Protein AF-A0A2D8U190-F1 (afdb_monomer_lite)

Sequence (156 aa):
MRSGMAQFIMVTLRKVSLTLADHHIGITHAGNGCSQRITDFDRAAALDLSEEIEAEEMARAASEAEKNSMPELPSPEEMPRAPEPLPTPSSLGGLADRAGVEVSNEGETSETGEELKRLRERTEEVSETIGEHSDGQMDEEEPPIQTEIKTKERAS

Radius of gyration: 34.77 Å; chains: 1; bounding box: 58×59×98 Å

Foldseek 3Di:
DPPPPDDDDDDDLALVVLVPDPFDWDWDDPVPPDIDIDPPCGSVNSNVSSVVVVVVVVVVVVVVVVVVVDDDDDDPVPDDDDDDDDPDPVVVVCVCVVVVHDDDPPDPPDPVVVVVVVVVVVVVVVVVVVVVVVVPDDPDDDDDDDPPPDDDDDDD

Structure (mmCIF, N/CA/C/O backbone):
data_AF-A0A2D8U190-F1
#
_entry.id   AF-A0A2D8U190-F1
#
loop_
_atom_site.group_PDB
_atom_site.id
_atom_site.type_symbol
_atom_site.label_atom_id
_atom_site.label_alt_id
_atom_site.label_comp_id
_atom_site.label_asym_id
_atom_site.label_entity_id
_atom_site.label_seq_id
_atom_site.pdbx_PDB_ins_code
_atom_site.Cartn_x
_atom_site.Cartn_y
_atom_site.Cartn_z
_atom_site.occupancy
_atom_site.B_iso_or_equiv
_atom_site.auth_seq_id
_atom_site.auth_comp_id
_atom_site.auth_asym_id
_atom_site.auth_atom_id
_atom_site.pdbx_PDB_model_num
ATOM 1 N N . MET A 1 1 ? 7.820 6.038 -29.462 1.00 53.69 1 MET A N 1
ATOM 2 C CA . MET A 1 1 ? 9.241 5.646 -29.322 1.00 53.69 1 MET A CA 1
ATOM 3 C C . MET A 1 1 ? 9.774 6.280 -28.049 1.00 53.69 1 MET A C 1
ATOM 5 O O . MET A 1 1 ? 9.631 7.487 -27.902 1.00 53.69 1 MET A O 1
ATOM 9 N N . ARG A 1 2 ? 10.303 5.485 -27.112 1.00 62.06 2 ARG A N 1
ATOM 10 C CA . ARG A 1 2 ? 10.970 6.003 -25.906 1.00 62.06 2 ARG A CA 1
ATOM 11 C C . ARG A 1 2 ? 12.352 6.501 -26.337 1.00 62.06 2 ARG A C 1
ATOM 13 O O . ARG A 1 2 ? 13.049 5.783 -27.049 1.00 62.06 2 ARG A O 1
ATOM 20 N N . SER A 1 3 ? 12.707 7.741 -26.006 1.00 61.53 3 SER A N 1
ATOM 21 C CA . SER A 1 3 ? 14.016 8.302 -26.366 1.00 61.53 3 SER A CA 1
ATOM 22 C C . SER A 1 3 ? 15.107 7.543 -25.612 1.00 61.53 3 SER A C 1
ATOM 24 O O . SER A 1 3 ? 15.150 7.600 -24.388 1.00 61.53 3 SER A O 1
ATOM 26 N N . GLY A 1 4 ? 15.988 6.835 -26.322 1.00 75.06 4 GLY A N 1
ATOM 27 C CA . GLY A 1 4 ? 17.111 6.102 -25.718 1.00 75.06 4 GLY A CA 1
ATOM 28 C C . GLY A 1 4 ? 18.254 6.994 -25.213 1.00 75.06 4 GLY A C 1
ATOM 29 O O . GLY A 1 4 ? 19.314 6.483 -24.878 1.00 75.06 4 GLY A O 1
ATOM 30 N N . MET A 1 5 ? 18.079 8.320 -25.206 1.00 84.38 5 MET A N 1
ATOM 31 C CA . MET A 1 5 ? 19.147 9.284 -24.911 1.00 84.38 5 MET A CA 1
ATOM 32 C C . MET A 1 5 ? 19.266 9.653 -23.426 1.00 84.38 5 MET A C 1
ATOM 34 O O . MET A 1 5 ? 20.218 10.335 -23.055 1.00 84.38 5 MET A O 1
ATOM 38 N N . ALA A 1 6 ? 18.312 9.250 -22.582 1.00 88.75 6 ALA A N 1
ATOM 39 C CA . ALA A 1 6 ? 18.302 9.597 -21.163 1.00 88.75 6 ALA A CA 1
ATOM 40 C C . ALA A 1 6 ? 17.650 8.503 -20.308 1.00 88.75 6 ALA A C 1
ATOM 42 O O . ALA A 1 6 ? 16.750 7.796 -20.762 1.00 88.75 6 ALA A O 1
ATOM 43 N N . GLN A 1 7 ? 18.091 8.404 -19.052 1.00 90.00 7 GLN A N 1
ATOM 44 C CA . GLN A 1 7 ? 17.506 7.536 -18.034 1.00 90.00 7 GLN A CA 1
ATOM 45 C C . GLN A 1 7 ? 16.667 8.373 -17.067 1.00 90.00 7 GLN A C 1
ATOM 47 O O . GLN A 1 7 ? 17.107 9.426 -16.610 1.00 90.00 7 GLN A O 1
ATOM 52 N N . PHE A 1 8 ? 15.468 7.889 -16.743 1.00 91.50 8 PHE A N 1
ATOM 53 C CA . PHE A 1 8 ? 14.540 8.562 -15.838 1.00 91.50 8 PHE A CA 1
ATOM 54 C C . PHE A 1 8 ? 14.242 7.684 -14.625 1.00 91.50 8 PHE A C 1
ATOM 56 O O . PHE A 1 8 ? 14.024 6.482 -14.763 1.00 91.50 8 PHE A O 1
ATOM 63 N N . ILE A 1 9 ? 14.203 8.309 -13.448 1.00 93.19 9 ILE A N 1
ATOM 64 C CA . ILE A 1 9 ? 13.745 7.706 -12.195 1.00 93.19 9 ILE A CA 1
ATOM 65 C C . ILE A 1 9 ? 12.564 8.544 -11.706 1.00 93.19 9 ILE A C 1
ATOM 67 O O . ILE A 1 9 ? 12.650 9.770 -11.656 1.00 93.19 9 ILE A O 1
ATOM 71 N N . MET A 1 10 ? 11.460 7.883 -11.369 1.00 94.00 10 MET A N 1
ATOM 72 C CA . MET A 1 10 ? 10.241 8.509 -10.864 1.00 94.00 10 MET A CA 1
ATOM 73 C C . MET A 1 10 ? 9.780 7.770 -9.610 1.00 94.00 10 MET A C 1
ATOM 75 O O . MET A 1 10 ? 9.870 6.547 -9.551 1.00 94.00 10 MET A O 1
ATOM 79 N N . VAL A 1 11 ? 9.255 8.515 -8.636 1.00 95.50 11 VAL A N 1
ATOM 80 C CA . VAL A 1 11 ? 8.610 7.967 -7.437 1.00 95.50 11 VAL A CA 1
ATOM 81 C C . VAL A 1 11 ? 7.129 8.309 -7.508 1.00 95.50 11 VAL A C 1
ATOM 83 O O . VAL A 1 11 ? 6.763 9.479 -7.626 1.00 95.50 11 VAL A O 1
ATOM 86 N N . THR A 1 12 ? 6.266 7.298 -7.508 1.00 93.69 12 THR A N 1
ATOM 87 C CA . THR A 1 12 ? 4.823 7.483 -7.658 1.00 93.69 12 THR A CA 1
ATOM 88 C C . THR A 1 12 ? 4.064 6.275 -7.133 1.00 93.69 12 THR A C 1
ATOM 90 O O . THR A 1 12 ? 4.547 5.152 -7.235 1.00 93.69 12 THR A O 1
ATOM 93 N N . LEU A 1 13 ? 2.865 6.527 -6.615 1.00 92.25 13 LEU A N 1
ATOM 94 C CA . LEU A 1 13 ? 1.885 5.496 -6.273 1.00 92.25 13 LEU A CA 1
ATOM 95 C C . LEU A 1 13 ? 0.779 5.384 -7.334 1.00 92.25 13 LEU A C 1
ATOM 97 O O . LEU A 1 13 ? -0.117 4.563 -7.201 1.00 92.25 13 LEU A O 1
ATOM 101 N N . ARG A 1 14 ? 0.803 6.219 -8.386 1.00 92.44 14 ARG A N 1
ATOM 102 C CA . ARG A 1 14 ? -0.274 6.267 -9.384 1.00 92.44 14 ARG A CA 1
ATOM 103 C C . ARG A 1 14 ? -0.119 5.163 -10.421 1.00 92.44 14 ARG A C 1
ATOM 105 O O . ARG A 1 14 ? 0.900 5.112 -11.121 1.00 92.44 14 ARG A O 1
ATOM 112 N N . LYS A 1 15 ? -1.192 4.398 -10.638 1.00 94.19 15 LYS A N 1
ATOM 113 C CA . LYS A 1 15 ? -1.248 3.290 -11.601 1.00 94.19 15 LYS A CA 1
ATOM 114 C C . LYS A 1 15 ? -0.804 3.685 -13.012 1.00 94.19 15 LYS A C 1
ATOM 116 O O . LYS A 1 15 ? 0.050 3.028 -13.604 1.00 94.19 15 LYS A O 1
ATOM 121 N N . VAL A 1 16 ? -1.308 4.801 -13.548 1.00 93.31 16 VAL A N 1
ATOM 122 C CA . VAL A 1 16 ? -0.948 5.271 -14.905 1.00 93.31 16 VAL A CA 1
ATOM 123 C C . VAL A 1 16 ? 0.553 5.513 -15.075 1.00 93.31 16 VAL A C 1
ATOM 125 O O . VAL A 1 16 ? 1.113 5.199 -16.120 1.00 93.31 16 VAL A O 1
ATOM 128 N N . SER A 1 17 ? 1.228 6.012 -14.041 1.00 92.44 17 SER A N 1
ATOM 129 C CA . SER A 1 17 ? 2.665 6.277 -14.093 1.00 92.44 17 SER A CA 1
ATOM 130 C C . SER A 1 17 ? 3.477 4.988 -13.954 1.00 92.44 17 SER A C 1
ATOM 132 O O . SER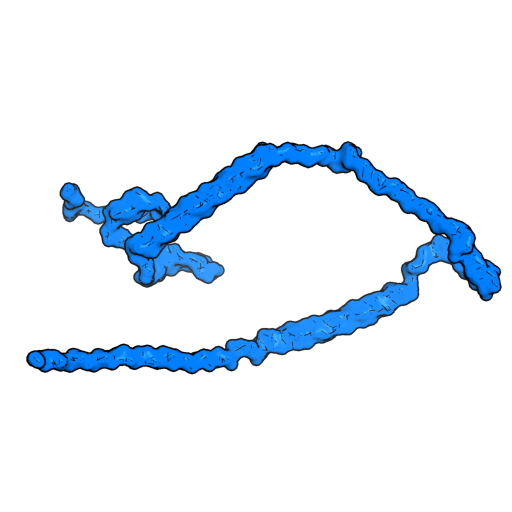 A 1 17 ? 4.463 4.809 -14.665 1.00 92.44 17 SER A O 1
ATOM 134 N N . LEU A 1 18 ? 3.038 4.061 -13.097 1.00 92.81 18 LEU A N 1
ATOM 135 C CA . LEU A 1 18 ? 3.679 2.755 -12.929 1.00 92.81 18 LEU A CA 1
ATOM 136 C C . LEU A 1 18 ? 3.572 1.898 -14.191 1.00 92.81 18 LEU A C 1
ATOM 138 O O . LEU A 1 18 ? 4.561 1.308 -14.609 1.00 92.81 18 LEU A O 1
ATOM 142 N N . THR A 1 19 ? 2.413 1.877 -14.854 1.00 92.38 19 THR A N 1
ATOM 143 C CA . THR A 1 19 ? 2.235 1.102 -16.098 1.00 92.38 19 THR A CA 1
ATOM 144 C C . THR A 1 19 ? 3.174 1.520 -17.227 1.00 92.38 19 THR A C 1
ATOM 146 O O . THR A 1 19 ? 3.458 0.691 -18.095 1.00 92.38 19 THR A O 1
ATOM 149 N N . LEU A 1 20 ? 3.638 2.775 -17.218 1.00 92.06 20 LEU A N 1
ATOM 150 C CA . LEU A 1 20 ? 4.578 3.306 -18.196 1.00 92.06 20 LEU A CA 1
ATOM 151 C C . LEU A 1 20 ? 6.021 2.909 -17.887 1.00 92.06 20 LEU A C 1
ATOM 153 O O . LEU A 1 20 ? 6.820 2.879 -18.817 1.00 92.06 20 LEU A O 1
ATOM 157 N N . ALA A 1 21 ? 6.385 2.632 -16.635 1.00 92.06 21 ALA A N 1
ATOM 158 C CA . ALA A 1 21 ? 7.758 2.314 -16.253 1.00 92.06 21 ALA A CA 1
ATOM 159 C C . ALA A 1 21 ? 8.226 0.967 -16.834 1.00 92.06 21 ALA A C 1
ATOM 161 O O . ALA A 1 21 ? 7.430 0.065 -17.079 1.00 92.06 21 ALA A O 1
ATOM 162 N N . ASP A 1 22 ? 9.535 0.848 -17.075 1.00 91.12 22 ASP A N 1
ATOM 163 C CA . ASP A 1 22 ? 10.146 -0.413 -17.524 1.00 91.12 22 ASP A CA 1
ATOM 164 C C . ASP A 1 22 ? 10.661 -1.253 -16.345 1.00 91.12 22 ASP A C 1
ATOM 166 O O . ASP A 1 22 ? 10.753 -2.471 -16.450 1.00 91.12 22 ASP A O 1
ATOM 170 N N . HIS A 1 23 ? 11.015 -0.602 -15.232 1.00 91.81 23 HIS A N 1
ATOM 171 C CA . HIS A 1 23 ? 11.582 -1.238 -14.045 1.00 91.81 23 HIS A CA 1
ATOM 172 C C . HIS A 1 23 ? 10.938 -0.667 -12.788 1.00 91.81 23 HIS A C 1
ATOM 174 O O . HIS A 1 23 ? 10.749 0.548 -12.678 1.00 91.81 23 HIS A O 1
ATOM 180 N N . HIS A 1 24 ? 10.659 -1.551 -11.836 1.00 95.06 24 HIS A N 1
ATOM 181 C CA . HIS A 1 24 ? 10.076 -1.215 -10.546 1.00 95.06 24 HIS A CA 1
ATOM 182 C C . HIS A 1 24 ? 11.096 -1.472 -9.440 1.00 95.06 24 HIS A C 1
ATOM 184 O O . HIS A 1 24 ? 11.903 -2.395 -9.517 1.00 95.06 24 HIS A O 1
ATOM 190 N N . ILE A 1 25 ? 11.096 -0.598 -8.435 1.00 95.00 25 ILE A N 1
ATOM 191 C CA . ILE A 1 25 ? 11.940 -0.717 -7.249 1.00 95.00 25 ILE A CA 1
ATOM 192 C C . ILE A 1 25 ? 11.041 -0.445 -6.050 1.00 95.00 25 ILE A C 1
ATOM 194 O O . ILE A 1 25 ? 10.535 0.666 -5.902 1.00 95.00 25 ILE A O 1
ATOM 198 N N . GLY A 1 26 ? 10.855 -1.459 -5.211 1.00 94.69 26 GLY A N 1
ATOM 199 C CA . GLY A 1 26 ? 10.106 -1.346 -3.966 1.00 94.69 26 GLY A CA 1
ATOM 200 C C . GLY A 1 26 ? 11.035 -1.003 -2.811 1.00 94.69 26 GLY A C 1
ATOM 201 O O . GLY A 1 26 ? 12.136 -1.551 -2.714 1.00 94.69 26 GLY A O 1
ATOM 202 N N . ILE A 1 27 ? 10.595 -0.111 -1.928 1.00 94.19 27 ILE A N 1
ATOM 203 C CA . ILE A 1 27 ? 11.270 0.203 -0.667 1.00 94.19 27 ILE A CA 1
ATOM 204 C C . ILE A 1 27 ? 10.311 -0.112 0.477 1.00 94.19 27 ILE A C 1
ATOM 206 O O . ILE A 1 27 ? 9.143 0.260 0.418 1.00 94.19 27 ILE A O 1
ATOM 210 N N . THR A 1 28 ? 10.816 -0.762 1.522 1.00 92.50 28 THR A N 1
ATOM 211 C CA . THR A 1 28 ? 10.085 -1.015 2.765 1.00 92.50 28 THR A CA 1
ATOM 212 C C . THR A 1 28 ? 10.814 -0.416 3.964 1.00 92.50 28 THR A C 1
ATOM 214 O O . THR A 1 28 ? 12.032 -0.208 3.941 1.00 92.50 28 THR A O 1
ATOM 217 N N . HIS A 1 29 ? 10.052 -0.145 5.020 1.00 92.31 29 HIS A N 1
ATOM 218 C CA . HIS A 1 29 ? 10.547 0.247 6.329 1.00 92.31 29 HIS A CA 1
ATOM 219 C C . HIS A 1 29 ? 10.059 -0.780 7.358 1.00 92.31 29 HIS A C 1
ATOM 221 O O . HIS A 1 29 ? 8.925 -0.713 7.824 1.00 92.31 29 HIS A O 1
ATOM 227 N N . ALA A 1 30 ? 10.922 -1.733 7.720 1.00 83.94 30 ALA A N 1
ATOM 228 C CA . ALA A 1 30 ? 10.597 -2.855 8.609 1.00 83.94 30 ALA A CA 1
ATOM 229 C C . ALA A 1 30 ? 10.566 -2.469 10.107 1.00 83.94 30 ALA A C 1
ATOM 231 O O . ALA A 1 30 ? 10.956 -3.251 10.968 1.00 83.94 30 ALA A O 1
ATOM 232 N N . GLY A 1 31 ? 10.189 -1.227 10.429 1.00 86.19 31 GLY A N 1
ATOM 233 C CA . GLY A 1 31 ? 10.094 -0.728 11.809 1.00 86.19 31 GLY A CA 1
ATOM 234 C C . GLY A 1 31 ? 11.428 -0.434 12.511 1.00 86.19 31 GLY A C 1
ATOM 235 O O . GLY A 1 31 ? 11.423 0.068 13.629 1.00 86.19 31 GLY A O 1
ATOM 236 N N . ASN A 1 32 ? 12.571 -0.682 11.866 1.00 90.44 32 ASN A N 1
ATOM 237 C CA . ASN A 1 32 ? 13.917 -0.490 12.428 1.00 90.44 32 ASN A CA 1
ATOM 238 C C . ASN A 1 32 ? 14.558 0.877 12.112 1.00 90.44 32 ASN A C 1
ATOM 240 O O . ASN A 1 32 ? 15.751 1.059 12.347 1.00 90.44 32 ASN A O 1
ATOM 244 N N . GLY A 1 33 ? 13.812 1.827 11.545 1.00 90.94 33 GLY A N 1
ATOM 245 C CA . GLY A 1 33 ? 14.345 3.138 11.153 1.00 90.94 33 GLY A CA 1
ATOM 246 C C . GLY A 1 33 ? 15.081 3.145 9.809 1.00 90.94 33 GLY A C 1
ATOM 247 O O . GLY A 1 33 ? 15.491 4.210 9.348 1.00 90.94 33 GLY A O 1
ATOM 248 N N . CYS A 1 34 ? 15.264 1.988 9.164 1.00 91.19 34 CYS A N 1
ATOM 249 C CA . CYS A 1 34 ? 16.112 1.840 7.985 1.00 91.19 34 CYS A CA 1
ATOM 250 C C . CYS A 1 34 ? 15.296 1.437 6.755 1.00 91.19 34 CYS A C 1
ATOM 252 O O . CYS A 1 34 ? 14.542 0.465 6.768 1.00 91.19 34 CYS A O 1
ATOM 254 N N . SER A 1 35 ? 15.487 2.170 5.657 1.00 92.50 35 SER A N 1
ATOM 255 C CA . SER A 1 35 ? 14.910 1.808 4.362 1.00 92.50 35 SER A CA 1
ATOM 256 C C . SER A 1 35 ? 15.639 0.606 3.768 1.00 92.50 35 SER A C 1
ATOM 258 O O . SER A 1 35 ? 16.869 0.589 3.694 1.00 92.50 35 SER A O 1
ATOM 260 N N . GLN A 1 36 ? 14.881 -0.382 3.309 1.00 91.81 36 GLN A N 1
ATOM 261 C CA . GLN A 1 36 ? 15.406 -1.576 2.657 1.00 91.81 36 GLN A CA 1
ATOM 262 C C . GLN A 1 36 ? 14.754 -1.742 1.290 1.00 91.81 36 GLN A C 1
ATOM 264 O O . GLN A 1 36 ? 13.556 -1.508 1.126 1.00 91.81 36 GLN A O 1
ATOM 269 N N . ARG A 1 37 ? 15.549 -2.136 0.292 1.00 93.75 37 ARG A N 1
ATOM 270 C CA . ARG A 1 37 ? 15.021 -2.459 -1.032 1.00 93.75 37 ARG A CA 1
ATOM 271 C C . ARG A 1 37 ? 14.364 -3.834 -0.990 1.00 93.75 37 ARG A C 1
ATOM 273 O O . ARG A 1 37 ? 15.012 -4.803 -0.608 1.00 93.75 37 ARG A O 1
ATOM 280 N N . ILE A 1 38 ? 13.122 -3.905 -1.445 1.00 92.44 38 ILE A N 1
ATOM 281 C CA . ILE A 1 38 ? 12.390 -5.152 -1.650 1.00 92.44 38 ILE A CA 1
ATOM 282 C C . ILE A 1 38 ? 12.979 -5.827 -2.895 1.00 92.44 38 ILE A C 1
ATOM 284 O O . ILE A 1 38 ? 13.052 -5.202 -3.956 1.00 92.44 38 ILE A O 1
ATOM 288 N N . THR A 1 39 ? 13.460 -7.064 -2.766 1.00 89.00 39 THR A N 1
ATOM 289 C CA . THR A 1 39 ? 14.093 -7.800 -3.877 1.00 89.00 39 THR A CA 1
ATOM 290 C C . THR A 1 39 ? 13.084 -8.191 -4.945 1.00 89.00 39 THR A C 1
ATOM 292 O O . THR A 1 39 ? 13.366 -8.030 -6.130 1.00 89.00 39 THR A O 1
ATOM 295 N N . ASP A 1 40 ? 11.895 -8.606 -4.518 1.00 87.69 40 ASP A N 1
ATOM 296 C CA . ASP A 1 40 ? 10.881 -9.220 -5.378 1.00 87.69 40 ASP A CA 1
ATOM 297 C C . ASP A 1 40 ? 9.757 -8.233 -5.714 1.00 87.69 40 ASP A C 1
ATOM 299 O O . ASP A 1 40 ? 8.577 -8.569 -5.711 1.00 87.69 40 ASP A O 1
ATOM 303 N N . PHE A 1 41 ? 10.123 -6.974 -5.968 1.00 93.75 41 PHE A N 1
ATOM 304 C CA . PHE A 1 41 ? 9.165 -5.939 -6.341 1.00 93.75 41 PHE A CA 1
ATOM 305 C C . PHE A 1 41 ? 9.143 -5.744 -7.854 1.00 93.75 41 PHE A C 1
ATOM 307 O O . PHE A 1 41 ? 9.954 -5.005 -8.420 1.00 93.75 41 PHE A O 1
ATOM 314 N N . ASP A 1 42 ? 8.215 -6.430 -8.507 1.00 94.00 42 ASP A N 1
ATOM 315 C CA . ASP A 1 42 ? 8.035 -6.397 -9.949 1.00 94.00 42 ASP A CA 1
ATOM 316 C C . ASP A 1 42 ? 6.854 -5.504 -10.368 1.00 94.00 42 ASP A C 1
ATOM 318 O O . ASP A 1 42 ? 6.270 -4.757 -9.580 1.00 94.00 42 ASP A O 1
ATOM 322 N N . ARG A 1 43 ? 6.526 -5.533 -11.662 1.00 93.94 43 ARG A N 1
ATOM 323 C CA . ARG A 1 43 ? 5.415 -4.749 -12.210 1.00 93.94 43 ARG A CA 1
ATOM 324 C C . ARG A 1 43 ? 4.064 -5.182 -11.648 1.00 93.94 43 ARG A C 1
ATOM 326 O O . ARG A 1 43 ? 3.213 -4.318 -11.475 1.00 93.94 43 ARG A O 1
ATOM 333 N N . ALA A 1 44 ? 3.853 -6.479 -11.424 1.00 95.06 44 ALA A N 1
ATOM 334 C CA . ALA A 1 44 ? 2.588 -6.986 -10.902 1.00 95.06 44 ALA A CA 1
ATOM 335 C C . ALA A 1 44 ? 2.391 -6.496 -9.465 1.00 95.06 44 ALA A C 1
ATOM 337 O O . ALA A 1 44 ? 1.433 -5.775 -9.207 1.00 95.06 44 ALA A O 1
ATOM 338 N N . ALA A 1 45 ? 3.386 -6.717 -8.602 1.00 94.62 45 ALA A N 1
ATOM 339 C CA . ALA A 1 45 ? 3.379 -6.236 -7.224 1.00 94.62 45 ALA A CA 1
ATOM 340 C C . ALA A 1 45 ? 3.190 -4.711 -7.131 1.00 94.62 45 ALA A C 1
ATOM 342 O O . ALA A 1 45 ? 2.475 -4.221 -6.261 1.00 94.62 45 ALA A O 1
ATOM 343 N N . ALA A 1 46 ? 3.795 -3.943 -8.045 1.00 94.75 46 ALA A N 1
ATOM 344 C CA . ALA A 1 46 ? 3.618 -2.494 -8.085 1.00 94.75 46 ALA A CA 1
ATOM 345 C C . ALA A 1 46 ? 2.187 -2.068 -8.447 1.00 94.75 46 ALA A C 1
ATOM 347 O O . ALA A 1 46 ? 1.693 -1.080 -7.908 1.00 94.75 46 ALA A O 1
ATOM 348 N N . LEU A 1 47 ? 1.540 -2.768 -9.382 1.00 94.56 47 LEU A N 1
ATOM 349 C CA . LEU A 1 47 ? 0.173 -2.457 -9.794 1.00 94.56 47 LEU A CA 1
ATOM 350 C C . LEU A 1 47 ? -0.843 -2.888 -8.738 1.00 94.56 47 LEU A C 1
ATOM 352 O O . LEU A 1 47 ? -1.740 -2.103 -8.445 1.00 94.56 47 LEU A O 1
ATOM 356 N N . ASP A 1 48 ? -0.656 -4.061 -8.138 1.00 95.19 48 ASP A N 1
ATOM 357 C CA . ASP A 1 48 ? -1.517 -4.575 -7.071 1.00 95.19 48 ASP A CA 1
ATOM 358 C C . ASP A 1 48 ? -1.496 -3.632 -5.860 1.00 95.19 48 ASP A C 1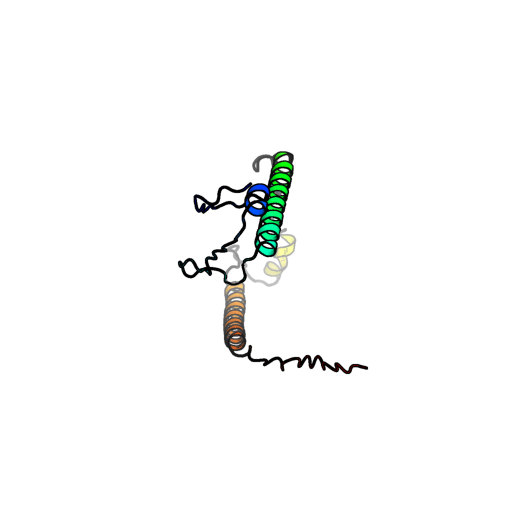
ATOM 360 O O . ASP A 1 48 ? -2.548 -3.211 -5.381 1.00 95.19 48 ASP A O 1
ATOM 364 N N . LEU A 1 49 ? -0.302 -3.190 -5.443 1.00 93.31 49 LEU A N 1
ATOM 365 C CA . LEU A 1 49 ? -0.149 -2.215 -4.360 1.00 93.31 49 LEU A CA 1
ATOM 366 C C . LEU A 1 49 ? -0.860 -0.887 -4.670 1.00 93.31 49 LEU A C 1
ATOM 368 O O . LEU A 1 49 ? -1.468 -0.281 -3.792 1.00 93.31 49 LEU A O 1
ATOM 372 N N . SER A 1 50 ? -0.792 -0.406 -5.913 1.00 93.19 50 SER A N 1
ATOM 373 C CA . SER A 1 50 ? -1.513 0.809 -6.306 1.00 93.19 50 SER A CA 1
ATOM 374 C C . SER A 1 50 ? -3.025 0.640 -6.263 1.00 93.19 50 SER A C 1
ATOM 376 O O . SER A 1 50 ? -3.719 1.572 -5.867 1.00 93.19 50 SER A O 1
ATOM 378 N N . GLU A 1 51 ? -3.537 -0.514 -6.684 1.00 94.56 51 GLU A N 1
ATOM 379 C CA . GLU A 1 51 ? -4.970 -0.811 -6.635 1.00 94.56 51 GLU A CA 1
ATOM 380 C C . GLU A 1 51 ? -5.473 -0.897 -5.192 1.00 94.56 51 GLU A C 1
ATOM 382 O O . GLU A 1 51 ? -6.532 -0.353 -4.886 1.00 94.56 51 GLU A O 1
ATOM 387 N N . GLU A 1 52 ? -4.691 -1.500 -4.296 1.00 94.31 52 GLU A N 1
ATOM 388 C CA . GLU A 1 52 ? -4.989 -1.553 -2.864 1.00 94.31 52 GLU A CA 1
ATOM 389 C C . GLU A 1 52 ? -5.056 -0.149 -2.247 1.00 94.31 52 GLU A C 1
ATOM 391 O O . GLU A 1 52 ? -6.031 0.184 -1.573 1.00 94.31 52 GLU A O 1
ATOM 396 N N . ILE A 1 53 ? -4.081 0.713 -2.551 1.00 92.56 53 ILE A N 1
ATOM 397 C CA . ILE A 1 53 ? -4.053 2.097 -2.056 1.00 92.56 53 ILE A CA 1
ATOM 398 C C . ILE A 1 53 ? -5.241 2.910 -2.595 1.00 92.56 53 ILE A C 1
ATOM 400 O O . ILE A 1 53 ? -5.870 3.654 -1.843 1.00 92.56 53 ILE A O 1
ATOM 404 N N . GLU A 1 54 ? -5.572 2.781 -3.884 1.00 91.69 54 GLU A N 1
ATOM 405 C CA . GLU A 1 54 ? -6.735 3.462 -4.476 1.00 91.69 54 GLU A CA 1
ATOM 406 C C . GLU A 1 54 ? -8.055 2.974 -3.845 1.00 91.69 54 GLU A C 1
ATOM 408 O O . GLU A 1 54 ? -8.959 3.777 -3.591 1.00 91.69 54 GLU A O 1
ATOM 413 N N . ALA A 1 55 ? -8.166 1.676 -3.547 1.00 94.50 55 ALA A N 1
ATOM 414 C CA . ALA A 1 55 ? -9.324 1.103 -2.868 1.00 94.50 55 ALA A CA 1
ATOM 415 C C . ALA A 1 55 ? -9.445 1.590 -1.414 1.00 94.50 55 ALA A C 1
ATOM 417 O O . ALA A 1 55 ? -10.544 1.947 -0.983 1.00 94.50 55 ALA A O 1
ATOM 418 N N . GLU A 1 56 ? -8.337 1.660 -0.672 1.00 92.81 56 GLU A N 1
ATOM 419 C CA . GLU A 1 56 ? -8.308 2.196 0.693 1.00 92.81 56 GLU A CA 1
ATOM 420 C C . GLU A 1 56 ? -8.705 3.678 0.717 1.00 92.81 56 GLU A C 1
ATOM 422 O O . GLU A 1 56 ? -9.531 4.091 1.535 1.00 92.81 56 GLU A O 1
ATOM 427 N N . GLU A 1 57 ? -8.185 4.484 -0.213 1.00 91.69 57 GLU A N 1
ATOM 428 C CA . GLU A 1 57 ? -8.548 5.897 -0.321 1.00 91.69 57 GLU A CA 1
ATOM 429 C C . GLU A 1 57 ? -10.046 6.069 -0.607 1.00 91.69 57 GLU A C 1
ATOM 431 O O . GLU A 1 57 ? -10.701 6.909 0.018 1.00 91.69 57 GLU A O 1
ATOM 436 N N . MET A 1 58 ? -10.613 5.241 -1.491 1.00 93.56 58 MET A N 1
ATOM 437 C CA . MET A 1 58 ? -12.045 5.245 -1.790 1.00 93.56 58 MET A CA 1
ATOM 438 C C . MET A 1 58 ? -12.890 4.815 -0.584 1.00 93.56 58 MET A C 1
ATOM 440 O O . MET A 1 58 ? -13.913 5.440 -0.302 1.00 93.56 58 MET A O 1
ATOM 444 N N . ALA A 1 59 ? -12.461 3.789 0.153 1.00 95.62 59 ALA A N 1
ATOM 445 C CA . ALA A 1 59 ? -13.137 3.334 1.365 1.00 95.62 59 ALA A CA 1
ATOM 446 C C . ALA A 1 59 ? -13.115 4.409 2.460 1.00 95.62 59 ALA A C 1
ATOM 448 O O . ALA A 1 59 ? -14.143 4.682 3.084 1.00 95.62 59 ALA A O 1
ATOM 449 N N . ARG A 1 60 ? -11.976 5.085 2.649 1.00 94.19 60 ARG A N 1
ATOM 450 C CA . ARG A 1 60 ? -11.858 6.213 3.578 1.00 94.19 60 ARG A CA 1
ATOM 451 C C . ARG A 1 60 ? -12.760 7.371 3.160 1.00 94.19 60 ARG A C 1
ATOM 453 O O . ARG A 1 60 ? -13.476 7.895 4.003 1.00 94.19 60 ARG A O 1
ATOM 460 N N . ALA A 1 61 ? -12.785 7.728 1.877 1.00 96.06 61 ALA A N 1
ATOM 461 C CA . ALA A 1 61 ? -13.662 8.781 1.371 1.00 96.06 61 ALA A CA 1
ATOM 462 C C . ALA A 1 61 ? -15.151 8.441 1.566 1.00 96.06 61 ALA A C 1
ATOM 464 O O . ALA A 1 61 ? -15.938 9.313 1.933 1.00 96.06 61 ALA A O 1
ATOM 465 N N . ALA A 1 62 ? -15.543 7.178 1.369 1.00 95.56 62 ALA A N 1
ATOM 466 C CA . ALA A 1 62 ? -16.904 6.713 1.629 1.00 95.56 62 ALA A CA 1
ATOM 467 C C . ALA A 1 62 ? -17.256 6.781 3.124 1.00 95.56 62 ALA A C 1
ATOM 469 O O . ALA A 1 62 ? -18.321 7.281 3.475 1.00 95.56 62 ALA A O 1
ATOM 470 N N . SER A 1 63 ? -16.344 6.349 3.999 1.00 92.56 63 SER A N 1
ATOM 471 C CA . SER A 1 63 ? -16.524 6.422 5.453 1.00 92.56 63 SER A CA 1
ATOM 472 C C . SER A 1 63 ? -16.598 7.868 5.952 1.00 92.56 63 SER A C 1
ATOM 474 O O . SER A 1 63 ? -17.440 8.201 6.783 1.00 92.56 63 SER A O 1
ATOM 476 N N . GLU A 1 64 ? -15.771 8.762 5.409 1.00 94.19 64 GLU A N 1
ATOM 477 C CA . GLU A 1 64 ? -15.835 10.193 5.704 1.00 94.19 64 GLU A CA 1
ATOM 478 C C . GLU A 1 64 ? -17.147 10.810 5.213 1.00 94.19 64 GLU A C 1
ATOM 480 O O . GLU A 1 64 ? -17.761 11.591 5.936 1.00 94.19 64 GLU A O 1
ATOM 485 N N . ALA A 1 65 ? -17.616 10.443 4.018 1.00 94.44 65 ALA A N 1
ATOM 486 C CA . ALA A 1 65 ? -18.901 10.898 3.499 1.00 94.44 65 ALA A CA 1
ATOM 487 C C . ALA A 1 65 ? -20.075 10.410 4.363 1.00 94.44 65 ALA A C 1
ATOM 489 O O . ALA A 1 65 ? -20.961 11.202 4.683 1.00 94.44 65 ALA A O 1
ATOM 490 N N . GLU A 1 66 ? -20.062 9.147 4.792 1.00 92.50 66 GLU A N 1
ATOM 491 C CA . GLU A 1 66 ? -21.056 8.588 5.712 1.00 92.50 66 GLU A CA 1
ATOM 492 C C . GLU A 1 66 ? -21.032 9.323 7.055 1.00 92.50 66 GLU A C 1
ATOM 494 O O . GLU A 1 66 ? -22.069 9.813 7.507 1.00 92.50 66 GLU A O 1
ATOM 499 N N . LYS A 1 67 ? -19.844 9.499 7.645 1.00 90.56 67 LYS A N 1
ATOM 500 C CA . LYS A 1 67 ? -19.653 10.242 8.895 1.00 90.56 67 LYS A CA 1
ATOM 501 C C . LYS A 1 67 ? -20.155 11.682 8.789 1.00 90.56 67 LYS A C 1
ATOM 503 O O . LYS A 1 67 ? -20.789 12.160 9.720 1.00 90.56 67 LYS A O 1
ATOM 508 N N . ASN A 1 68 ? -19.899 12.358 7.672 1.00 90.31 68 ASN A N 1
ATOM 509 C CA . ASN A 1 68 ? -20.368 13.725 7.431 1.00 90.31 68 ASN A CA 1
ATOM 510 C C . ASN A 1 68 ? -21.879 13.795 7.152 1.00 90.31 68 ASN A C 1
ATOM 512 O O . ASN A 1 68 ? -22.487 14.841 7.357 1.00 90.31 68 ASN A O 1
ATOM 516 N N . SER A 1 69 ? -22.484 12.710 6.661 1.00 92.38 69 SER A N 1
ATOM 517 C CA . SER A 1 69 ? -23.935 12.610 6.464 1.00 92.38 69 SER A CA 1
ATOM 518 C C . SER A 1 69 ? -24.69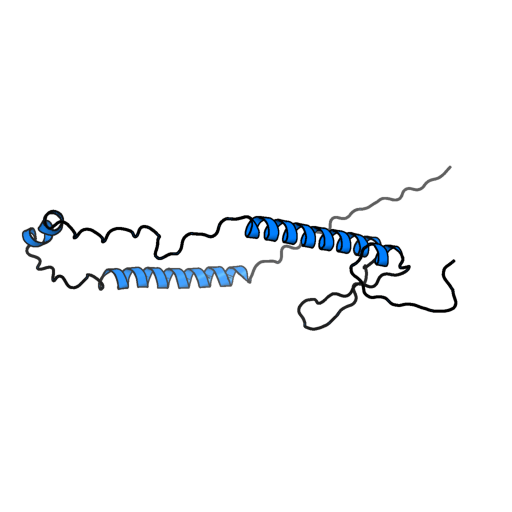6 12.282 7.751 1.00 92.38 69 SER A C 1
ATOM 520 O O . SER A 1 69 ? -25.899 12.534 7.832 1.00 92.38 69 SER A O 1
ATOM 522 N N . MET A 1 70 ? -24.004 11.720 8.748 1.00 89.31 70 MET A N 1
ATOM 523 C CA . MET A 1 70 ? -24.579 11.389 10.044 1.00 89.31 70 MET A CA 1
ATOM 524 C C . MET A 1 70 ? -25.014 12.684 10.751 1.00 89.31 70 MET A C 1
ATOM 526 O O . MET A 1 70 ? -24.218 13.623 10.836 1.00 89.31 70 MET A O 1
ATOM 530 N N . PRO A 1 71 ? -26.249 12.767 11.275 1.00 87.94 71 PRO A N 1
ATOM 531 C CA . PRO A 1 71 ? -26.658 13.916 12.071 1.00 87.94 71 PRO A CA 1
ATOM 532 C C . PRO A 1 71 ? -25.781 14.043 13.322 1.00 87.94 71 PRO A C 1
ATOM 534 O O . PRO A 1 71 ? -25.380 13.039 13.916 1.00 87.94 71 PRO A O 1
ATOM 537 N N . GLU A 1 72 ? -25.511 15.281 13.740 1.00 85.62 72 GLU A N 1
ATOM 538 C CA . GLU A 1 72 ? -24.825 15.533 15.007 1.00 85.62 72 GLU A CA 1
ATOM 539 C C . GLU A 1 72 ? -25.642 14.964 16.172 1.00 85.62 72 GLU A C 1
ATOM 541 O O . GLU A 1 72 ? -26.873 15.070 16.215 1.00 85.62 72 GLU A O 1
ATOM 546 N N . LEU A 1 73 ? -24.946 14.334 17.119 1.00 82.81 73 LEU A N 1
ATOM 547 C CA . LEU A 1 73 ? -25.574 13.893 18.357 1.00 82.81 73 LEU A CA 1
ATOM 548 C C . LEU A 1 73 ? -26.042 15.120 19.154 1.00 82.81 73 LEU A C 1
ATOM 550 O O . LEU A 1 73 ? -25.368 16.153 19.131 1.00 82.81 73 LEU A O 1
ATOM 554 N N . PRO A 1 74 ? -27.166 15.012 19.884 1.00 84.44 74 PRO A N 1
ATOM 555 C CA . PRO A 1 74 ? -27.601 16.079 20.774 1.00 84.44 74 PRO A CA 1
ATOM 556 C C . PRO A 1 74 ? -26.518 16.387 21.812 1.00 84.44 74 PRO A C 1
ATOM 558 O O . PRO A 1 74 ? -25.721 15.518 22.185 1.00 84.44 74 PRO A O 1
ATOM 561 N N . SER A 1 75 ? -26.499 17.630 22.296 1.00 85.50 75 SER A N 1
ATOM 562 C CA . SER A 1 75 ? -25.553 18.034 23.330 1.00 85.50 75 SER A CA 1
ATOM 563 C C . SER A 1 75 ? -25.763 17.187 24.602 1.00 85.50 75 SER A C 1
ATOM 565 O O . SER A 1 75 ? -26.896 16.829 24.938 1.00 85.50 75 SER A O 1
ATOM 567 N N . PRO A 1 76 ? -24.698 16.847 25.349 1.00 84.81 76 PRO A N 1
ATOM 568 C CA . PRO A 1 76 ? -24.818 16.017 26.552 1.00 84.81 76 PRO A CA 1
ATOM 569 C C . PRO A 1 76 ? -25.662 16.675 27.657 1.00 84.81 76 PRO A C 1
ATOM 571 O O . PRO A 1 76 ? -26.150 15.988 28.553 1.00 84.81 76 PRO A O 1
ATOM 574 N N . GLU A 1 77 ? -25.848 17.996 27.608 1.00 85.50 77 GLU A N 1
ATOM 575 C CA . GLU A 1 77 ? -26.703 18.738 28.541 1.00 85.50 77 GLU A CA 1
ATOM 576 C C . GLU A 1 77 ? -28.198 18.546 28.255 1.00 85.50 77 GLU A C 1
ATOM 578 O O . GLU A 1 77 ? -29.003 18.567 29.184 1.00 85.50 77 GLU A O 1
ATOM 583 N N . GLU A 1 78 ? -28.563 18.311 26.993 1.00 82.81 78 GLU A N 1
ATOM 584 C CA . GLU A 1 78 ? -29.940 18.060 26.550 1.00 82.81 78 GLU A CA 1
ATOM 585 C C . GLU A 1 78 ? -30.361 16.593 26.721 1.00 82.81 78 GLU A C 1
ATOM 587 O O . GLU A 1 78 ? -31.534 16.252 26.550 1.00 82.81 78 GLU A O 1
ATOM 592 N N . MET A 1 79 ? -29.427 15.706 27.078 1.00 85.56 79 MET A N 1
ATOM 593 C CA . MET A 1 79 ? -29.742 14.305 27.325 1.00 85.56 79 MET A CA 1
ATOM 594 C C . MET A 1 79 ? -30.545 14.133 28.627 1.00 85.56 79 MET A C 1
ATOM 596 O O . MET A 1 79 ? -30.171 14.681 29.670 1.00 85.56 79 MET A O 1
ATOM 600 N N . PRO A 1 80 ? -31.615 13.314 28.625 1.00 86.50 80 PRO A N 1
ATOM 601 C CA . PRO A 1 80 ? -32.348 12.999 29.842 1.00 86.50 80 PRO A CA 1
ATOM 602 C C . PRO A 1 80 ? -31.415 12.290 30.826 1.00 86.50 80 PRO A C 1
ATOM 604 O O . PRO A 1 80 ? -30.889 11.212 30.547 1.00 86.50 80 PRO A O 1
ATOM 607 N N . ARG A 1 81 ? -31.195 12.905 31.990 1.00 85.38 81 ARG A N 1
ATOM 608 C CA . ARG A 1 81 ? -30.394 12.293 33.051 1.00 85.38 81 ARG A CA 1
ATOM 609 C C . ARG A 1 81 ? -31.185 11.190 33.738 1.00 85.38 81 ARG A C 1
ATOM 611 O O . ARG A 1 81 ? -32.400 11.297 33.912 1.00 85.38 81 ARG A O 1
ATOM 618 N N . ALA A 1 82 ? -30.469 10.153 34.165 1.00 87.81 82 ALA A N 1
ATOM 619 C CA . ALA A 1 82 ? -31.030 9.181 35.087 1.00 87.81 82 ALA A CA 1
ATOM 620 C C . ALA A 1 82 ? -31.536 9.917 36.344 1.00 87.81 82 ALA A C 1
ATOM 622 O O . ALA A 1 82 ? -30.856 10.835 36.819 1.00 87.81 82 ALA A O 1
ATOM 623 N N . PRO A 1 83 ? -32.720 9.558 36.866 1.00 87.44 83 PRO A N 1
ATOM 624 C CA . PRO A 1 83 ? -33.197 10.122 38.117 1.00 87.44 83 PRO A CA 1
ATOM 625 C C . PRO A 1 83 ? -32.232 9.768 39.249 1.00 87.44 83 PRO A C 1
ATOM 627 O O . PRO A 1 83 ? -31.552 8.739 39.207 1.00 87.44 83 PRO A O 1
ATOM 630 N N . GLU A 1 84 ? -32.187 10.626 40.264 1.00 87.81 84 GLU A N 1
ATOM 631 C CA . GLU A 1 84 ? -31.425 10.348 41.476 1.00 87.81 84 GLU A CA 1
ATOM 632 C C . GLU A 1 84 ? -31.908 9.020 42.091 1.00 87.81 84 GLU A C 1
ATOM 634 O O . GLU A 1 84 ? -33.122 8.770 42.120 1.00 87.81 84 GLU A O 1
ATOM 639 N N . PRO A 1 85 ? -30.994 8.132 42.525 1.00 86.56 85 PRO A N 1
ATOM 640 C CA . PRO A 1 85 ? -31.381 6.871 43.133 1.00 86.56 85 PRO A CA 1
ATOM 641 C C . PRO A 1 85 ? -32.287 7.129 44.336 1.00 86.56 85 PRO A C 1
ATOM 643 O O . PRO A 1 85 ? -32.003 7.971 45.186 1.00 86.56 85 PRO A O 1
ATOM 646 N N . LEU A 1 86 ? -33.393 6.387 44.400 1.00 84.19 86 LEU A N 1
ATOM 647 C CA . LEU A 1 86 ? -34.292 6.460 45.544 1.00 84.19 86 LEU A CA 1
ATOM 648 C C . LEU A 1 86 ? -33.539 6.032 46.812 1.00 84.19 86 LEU A C 1
ATOM 650 O O . LEU A 1 86 ? -32.753 5.079 46.754 1.00 84.19 86 LEU A O 1
ATOM 654 N N . PRO A 1 87 ? -33.794 6.684 47.961 1.00 80.62 87 PRO A N 1
ATOM 655 C CA . PRO A 1 87 ? -33.242 6.227 49.225 1.00 80.62 87 PRO A CA 1
ATOM 656 C C . PRO A 1 87 ? -33.701 4.793 49.486 1.00 80.62 87 PRO A C 1
ATOM 658 O O . PRO A 1 87 ? -34.845 4.424 49.193 1.00 80.62 87 PRO A O 1
ATOM 661 N N . THR A 1 88 ? -32.807 3.977 50.041 1.00 76.31 88 THR A N 1
ATOM 662 C CA . THR A 1 88 ? -33.145 2.615 50.447 1.00 76.31 88 THR A CA 1
ATOM 663 C C . THR A 1 88 ? -34.329 2.669 51.418 1.00 76.31 88 THR A C 1
ATOM 665 O O . THR A 1 88 ? -34.321 3.457 52.370 1.00 76.31 88 THR A O 1
ATOM 668 N N . PRO A 1 89 ? -35.404 1.894 51.184 1.00 78.69 89 PRO A N 1
ATOM 669 C CA . PRO A 1 89 ? -36.556 1.941 52.066 1.00 78.69 89 PRO A CA 1
ATOM 670 C C . PRO A 1 89 ? -36.138 1.453 53.454 1.00 78.69 89 PRO A C 1
ATOM 672 O O . PRO A 1 89 ? -35.569 0.369 53.589 1.00 78.69 89 PRO A O 1
ATOM 675 N N . SER A 1 90 ? -36.489 2.213 54.495 1.00 64.06 90 SER A N 1
ATOM 676 C CA . SER A 1 90 ? -36.225 1.851 55.900 1.00 64.06 90 SER A CA 1
ATOM 677 C C . SER A 1 90 ? -36.769 0.465 56.271 1.00 64.06 90 SER A C 1
ATOM 679 O O . SER A 1 90 ? -36.242 -0.212 57.148 1.00 64.06 90 SER A O 1
ATOM 681 N N . SER A 1 91 ? -37.786 -0.002 55.542 1.00 66.12 91 SER A N 1
ATOM 682 C CA . SER A 1 91 ? -38.367 -1.335 55.695 1.00 66.12 91 SER A CA 1
ATOM 683 C C . SER A 1 91 ? -37.427 -2.490 55.320 1.00 66.12 91 SER A C 1
ATOM 685 O O . SER A 1 91 ? -37.701 -3.613 55.739 1.00 66.12 91 SER A O 1
ATOM 687 N N . LEU A 1 92 ? -36.364 -2.258 54.540 1.00 58.69 92 LEU A N 1
ATOM 688 C CA . LEU A 1 92 ? -35.377 -3.289 54.184 1.00 58.69 92 LEU A CA 1
ATOM 689 C C . LEU A 1 92 ? -34.175 -3.318 55.146 1.00 58.69 92 LEU A C 1
ATOM 691 O O . LEU A 1 92 ? -33.461 -4.314 55.184 1.00 58.69 92 LEU A O 1
ATOM 695 N N . GLY A 1 93 ? -33.978 -2.259 55.942 1.00 57.75 93 GLY A N 1
ATOM 696 C CA . GLY A 1 93 ? -32.912 -2.147 56.949 1.00 57.75 93 GLY A CA 1
ATOM 697 C C . GLY A 1 93 ? -33.283 -2.675 58.343 1.00 57.75 93 GLY A C 1
ATOM 698 O O . GLY A 1 93 ? -32.413 -2.862 59.186 1.00 57.75 93 GLY A O 1
ATOM 699 N N . GLY A 1 94 ? -34.558 -2.992 58.591 1.00 59.00 94 GLY A N 1
ATOM 700 C CA . GLY A 1 94 ? -35.059 -3.366 59.924 1.00 59.00 94 GLY A CA 1
ATOM 701 C C . GLY A 1 94 ? -34.647 -4.750 60.451 1.00 59.00 94 GLY A C 1
ATOM 702 O O . GLY A 1 94 ? -35.174 -5.188 61.476 1.00 59.00 94 GLY A O 1
ATOM 703 N N . LEU A 1 95 ? -33.759 -5.480 59.765 1.00 61.72 95 LEU A N 1
ATOM 704 C CA . LEU A 1 95 ? -33.160 -6.700 60.322 1.00 61.72 95 LEU A CA 1
ATOM 705 C C . LEU A 1 95 ? -32.067 -6.369 61.347 1.00 61.72 95 LEU A C 1
ATOM 707 O O . LEU A 1 95 ? -31.973 -7.073 62.351 1.00 61.72 95 LEU A O 1
ATOM 711 N N . ALA A 1 96 ? -31.309 -5.286 61.145 1.00 60.09 96 ALA A N 1
ATOM 712 C CA . ALA A 1 96 ? -30.263 -4.844 62.070 1.00 60.09 96 ALA A CA 1
ATOM 713 C C . ALA A 1 96 ? -30.847 -4.415 63.429 1.00 60.09 96 ALA A C 1
ATOM 715 O O . ALA A 1 96 ? -30.418 -4.910 64.473 1.00 60.09 96 ALA A O 1
ATOM 716 N N . ASP A 1 97 ? -31.933 -3.632 63.402 1.00 56.62 97 ASP A N 1
ATOM 717 C CA . ASP A 1 97 ? -32.665 -3.198 64.603 1.00 56.62 97 ASP A CA 1
ATOM 718 C C . ASP A 1 97 ? -33.246 -4.374 65.406 1.00 56.62 97 ASP A C 1
ATOM 720 O O . ASP A 1 97 ? -33.335 -4.328 66.633 1.00 56.62 97 ASP A O 1
ATOM 724 N N . ARG A 1 98 ? -33.641 -5.462 64.729 1.00 61.88 98 ARG A N 1
ATOM 725 C CA . ARG A 1 98 ? -34.149 -6.683 65.382 1.00 61.88 98 ARG A CA 1
ATOM 726 C C . ARG A 1 98 ? -33.041 -7.602 65.890 1.00 61.88 98 ARG A C 1
ATOM 728 O O . ARG A 1 98 ? -33.299 -8.393 66.795 1.00 61.88 98 ARG A O 1
ATOM 735 N N . ALA A 1 99 ? -31.845 -7.514 65.317 1.00 61.66 99 ALA A N 1
ATOM 736 C CA . ALA A 1 99 ? -30.670 -8.277 65.727 1.00 61.66 99 ALA A CA 1
ATOM 737 C C . ALA A 1 99 ? -29.869 -7.595 66.855 1.00 61.66 99 ALA A C 1
ATOM 739 O O . ALA A 1 99 ? -28.954 -8.212 67.396 1.00 61.66 99 ALA A O 1
ATOM 740 N N . GLY A 1 100 ? -30.217 -6.358 67.237 1.00 54.34 100 GLY A N 1
ATOM 741 C CA . GLY A 1 100 ? -29.524 -5.602 68.285 1.00 54.34 100 GLY A CA 1
ATOM 742 C C . GLY A 1 100 ? -28.142 -5.090 67.865 1.00 54.34 100 GLY A C 1
ATOM 743 O O . GLY A 1 100 ? -27.287 -4.889 68.725 1.00 54.34 100 GLY A O 1
ATOM 744 N N . VAL A 1 101 ? -27.912 -4.916 66.559 1.00 56.69 101 VAL A N 1
ATOM 745 C CA . VAL A 1 101 ? -26.655 -4.404 65.999 1.00 56.69 101 VAL A CA 1
ATOM 746 C C . VAL A 1 101 ? -26.879 -2.969 65.527 1.00 56.69 101 VAL A C 1
ATOM 748 O O . VAL A 1 101 ? -27.636 -2.733 64.590 1.00 56.69 101 VAL A O 1
ATOM 751 N N . GLU A 1 102 ? -26.214 -2.018 66.184 1.00 53.12 102 GLU A N 1
ATOM 752 C CA . GLU A 1 102 ? -26.145 -0.613 65.769 1.00 53.12 102 GLU A CA 1
ATOM 753 C C . GLU A 1 102 ? -25.316 -0.520 64.476 1.00 53.12 102 GLU A C 1
ATOM 755 O O . GLU A 1 102 ? -24.093 -0.672 64.507 1.00 53.12 102 GLU A O 1
ATOM 760 N N . VAL A 1 103 ? -25.966 -0.295 63.331 1.00 56.53 103 VAL A N 1
ATOM 761 C CA . VAL A 1 103 ? -25.267 -0.011 62.070 1.00 56.53 103 VAL A CA 1
ATOM 762 C C . VAL A 1 103 ? -25.173 1.503 61.924 1.00 56.53 103 VAL A C 1
ATOM 764 O O . VAL A 1 103 ? -26.133 2.171 61.539 1.00 56.53 103 VAL A O 1
ATOM 767 N N . SER A 1 104 ? -24.009 2.058 62.262 1.00 47.59 104 SER A N 1
ATOM 768 C CA . SER A 1 104 ? -23.680 3.444 61.930 1.00 47.59 104 SER A CA 1
ATOM 769 C C . SER A 1 104 ? -23.786 3.647 60.419 1.00 47.59 104 SER A C 1
ATOM 771 O O . SER A 1 104 ? -23.211 2.889 59.645 1.00 47.59 104 SER A O 1
ATOM 773 N N . ASN A 1 105 ? -24.482 4.706 60.002 1.00 50.09 105 ASN A N 1
ATOM 774 C CA . ASN A 1 105 ? -24.661 5.135 58.607 1.00 50.09 105 ASN A CA 1
ATOM 775 C C . ASN A 1 105 ? -23.367 5.684 57.956 1.00 50.09 105 ASN A C 1
ATOM 777 O O . ASN A 1 105 ? -23.411 6.528 57.062 1.00 50.09 105 ASN A O 1
ATOM 781 N N . GLU A 1 106 ? -22.199 5.246 58.414 1.00 44.16 106 GLU A N 1
ATOM 782 C CA . GLU A 1 106 ? -20.953 5.473 57.698 1.00 44.16 106 GLU A CA 1
ATOM 783 C C . GLU A 1 106 ? -20.762 4.277 56.781 1.00 44.16 106 GLU A C 1
ATOM 785 O O . GLU A 1 106 ? -20.719 3.141 57.247 1.00 44.16 106 GLU A O 1
ATOM 790 N N . GLY A 1 107 ? -20.764 4.549 55.474 1.00 48.47 107 GLY A N 1
ATOM 791 C CA . GLY A 1 107 ? -20.759 3.541 54.426 1.00 48.47 107 GLY A CA 1
ATOM 792 C C . GLY A 1 107 ? -19.854 2.362 54.760 1.00 48.47 107 GLY A C 1
ATOM 793 O O . GLY A 1 107 ? -18.681 2.544 55.083 1.00 48.47 107 GLY A O 1
ATOM 794 N N . GLU A 1 108 ? -20.419 1.158 54.660 1.00 46.97 108 GLU A N 1
ATOM 795 C CA . GLU A 1 108 ? -19.684 -0.101 54.679 1.00 46.97 108 GLU A CA 1
ATOM 796 C C . GLU A 1 108 ? -18.694 -0.128 53.507 1.00 46.97 108 GLU A C 1
ATOM 798 O O . GLU A 1 108 ? -18.917 -0.705 52.446 1.00 46.97 108 GLU A O 1
ATOM 803 N N . THR A 1 109 ? -17.563 0.529 53.702 1.00 50.38 109 THR A N 1
ATOM 804 C CA . THR A 1 109 ? -16.351 0.377 52.915 1.00 50.38 109 THR A CA 1
ATOM 805 C C . THR A 1 109 ? -15.270 -0.056 53.886 1.00 50.38 109 THR A C 1
ATOM 807 O O . THR A 1 109 ? -14.398 0.728 54.245 1.00 50.38 109 THR A O 1
ATOM 810 N N . SER A 1 110 ? -15.352 -1.286 54.388 1.00 52.03 110 SER A N 1
ATOM 811 C CA . SER A 1 110 ? -14.225 -1.834 55.146 1.00 52.03 110 SER A CA 1
ATOM 812 C C . SER A 1 110 ? -14.064 -3.340 54.976 1.00 52.03 110 SER A C 1
ATOM 814 O O . SER A 1 110 ? -12.949 -3.794 54.748 1.00 52.03 110 SER A O 1
ATOM 816 N N . GLU A 1 111 ? -15.143 -4.128 54.949 1.00 52.56 111 GLU A N 1
ATOM 817 C CA . GLU A 1 111 ? -14.988 -5.596 54.920 1.00 52.56 111 GLU A CA 1
ATOM 818 C C . GLU A 1 111 ? -14.869 -6.193 53.504 1.00 52.56 111 GLU A C 1
ATOM 820 O O . GLU A 1 111 ? -14.134 -7.156 53.294 1.00 52.56 111 GLU A O 1
ATOM 825 N N . THR A 1 112 ? -15.487 -5.581 52.488 1.00 55.62 112 THR A N 1
ATOM 826 C CA . THR A 1 112 ? -15.392 -6.043 51.084 1.00 55.62 112 THR A CA 1
ATOM 827 C C . THR A 1 112 ? -14.048 -5.720 50.430 1.00 55.62 112 THR A C 1
ATOM 829 O O . THR A 1 112 ? -13.639 -6.382 49.475 1.00 55.62 112 THR A O 1
ATOM 832 N N . GLY A 1 113 ? -13.335 -4.712 50.940 1.00 62.91 113 GLY A N 1
ATOM 833 C CA . GLY A 1 113 ? -12.046 -4.284 50.401 1.00 62.91 113 GLY A CA 1
ATOM 834 C C . GLY A 1 113 ? -10.954 -5.334 50.588 1.00 62.91 113 GLY A C 1
ATOM 835 O O . GLY A 1 113 ? -10.150 -5.544 49.682 1.00 62.91 113 GLY A O 1
ATOM 836 N N . GLU A 1 114 ? -10.947 -6.036 51.725 1.00 70.88 114 GLU A N 1
ATOM 837 C CA . GLU A 1 114 ? -9.956 -7.081 51.996 1.00 70.88 114 GLU A CA 1
ATOM 838 C C . GLU A 1 114 ? -10.20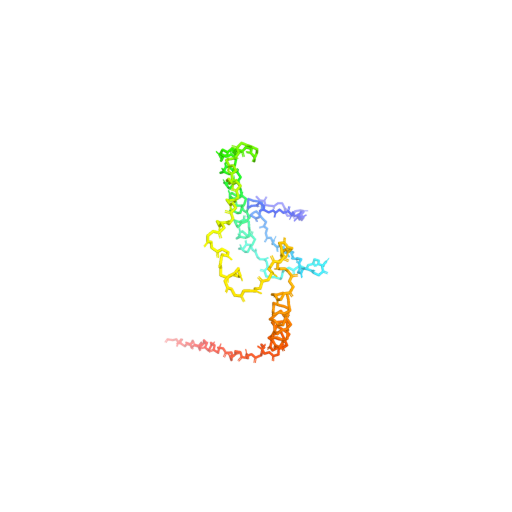2 -8.347 51.169 1.00 70.88 114 GLU A C 1
ATOM 840 O O . GLU A 1 114 ? -9.252 -8.939 50.655 1.00 70.88 114 GLU A O 1
ATOM 845 N N . GLU A 1 115 ? -11.462 -8.745 50.976 1.00 76.25 115 GLU A N 1
ATOM 846 C CA . GLU A 1 115 ? -11.812 -9.901 50.144 1.00 76.25 115 GLU A CA 1
ATOM 847 C C . GLU A 1 115 ? -11.507 -9.643 48.661 1.00 76.25 115 GLU A C 1
ATOM 849 O O . GLU A 1 115 ? -10.848 -10.458 48.010 1.00 76.25 115 GLU A O 1
ATOM 854 N N . LEU A 1 116 ? -11.883 -8.470 48.138 1.00 82.81 116 LEU A N 1
ATOM 855 C CA . LEU A 1 116 ? -11.562 -8.069 46.764 1.00 82.81 116 LEU A CA 1
ATOM 856 C C . LEU A 1 116 ? -10.052 -7.915 46.545 1.00 82.81 116 LEU A C 1
ATOM 858 O O . LEU A 1 116 ? -9.548 -8.252 45.473 1.00 82.81 116 LEU A O 1
ATOM 862 N N . LYS A 1 117 ? -9.31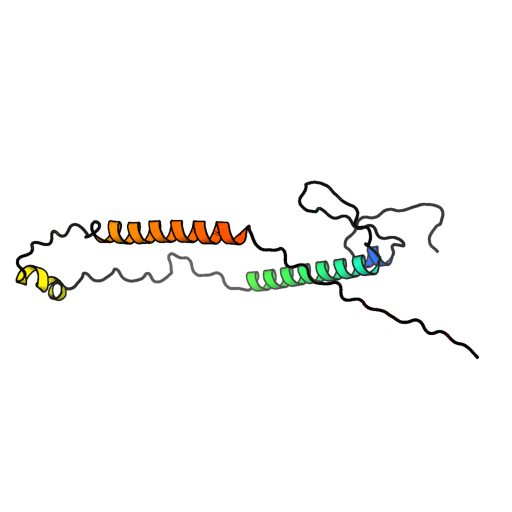1 -7.463 47.562 1.00 82.88 117 LYS A N 1
ATOM 863 C CA . LYS A 1 117 ? -7.848 -7.393 47.516 1.00 82.88 117 LYS A CA 1
ATOM 864 C C . LYS A 1 117 ? -7.215 -8.786 47.451 1.00 82.88 117 LYS A C 1
ATOM 866 O O . LYS A 1 117 ? -6.337 -8.995 46.620 1.00 82.88 117 LYS A O 1
ATOM 871 N N . ARG A 1 118 ? -7.718 -9.759 48.222 1.00 87.75 118 ARG A N 1
ATOM 872 C CA . ARG A 1 118 ? -7.276 -11.167 48.140 1.00 87.75 118 ARG A CA 1
ATOM 873 C C . ARG A 1 118 ? -7.569 -11.801 46.775 1.00 87.75 118 ARG A C 1
ATOM 875 O O . ARG A 1 118 ? -6.761 -12.585 46.283 1.00 87.75 118 ARG A O 1
ATOM 882 N N . LEU A 1 119 ? -8.704 -11.474 46.150 1.00 87.31 119 LEU A N 1
ATOM 883 C CA . LEU A 1 119 ? -9.018 -11.915 44.782 1.00 87.31 119 LEU A CA 1
ATOM 884 C C . LEU A 1 119 ? -8.086 -11.284 43.740 1.00 87.31 119 LEU A C 1
ATOM 886 O O . LEU A 1 119 ? -7.650 -11.973 42.816 1.00 87.31 119 LEU A O 1
ATOM 890 N N . ARG A 1 120 ? -7.766 -9.994 43.893 1.00 86.75 120 ARG A N 1
ATOM 891 C CA . ARG A 1 120 ? -6.826 -9.288 43.016 1.00 86.75 120 ARG A CA 1
ATOM 892 C C . ARG A 1 120 ? -5.430 -9.904 43.086 1.00 86.75 120 ARG A C 1
ATOM 894 O O . ARG A 1 120 ? -4.894 -10.240 42.039 1.00 86.75 120 ARG A O 1
ATOM 901 N N . GLU A 1 121 ? -4.897 -10.116 44.291 1.00 86.56 121 GLU A N 1
ATOM 902 C CA . GLU A 1 121 ? -3.568 -10.715 44.501 1.00 86.56 121 GLU A CA 1
ATOM 903 C C . GLU A 1 121 ? -3.473 -12.118 43.871 1.00 86.56 121 GLU A C 1
ATOM 905 O O . GLU A 1 121 ? -2.526 -12.404 43.146 1.00 86.56 121 GLU A O 1
ATOM 910 N N . ARG A 1 122 ? -4.507 -12.963 44.025 1.00 85.94 122 ARG A N 1
ATOM 911 C CA . ARG A 1 122 ? -4.570 -14.276 43.348 1.00 85.94 122 ARG A CA 1
ATOM 912 C C . ARG A 1 122 ? -4.645 -14.187 41.825 1.00 85.94 122 ARG A C 1
ATOM 914 O O . ARG A 1 122 ? -4.188 -15.095 41.141 1.00 85.94 122 ARG A O 1
ATOM 921 N N . THR A 1 123 ? -5.283 -13.152 41.285 1.00 86.81 123 THR A N 1
ATOM 922 C CA . THR A 1 123 ? -5.397 -12.976 39.827 1.00 86.81 123 THR A CA 1
ATOM 923 C C . THR A 1 123 ? -4.066 -12.526 39.231 1.00 86.81 123 THR A C 1
ATOM 925 O O . THR A 1 123 ? -3.714 -12.964 38.139 1.00 86.81 123 THR A O 1
ATOM 928 N N . GLU A 1 124 ? -3.317 -11.701 39.961 1.00 84.19 124 GLU A N 1
ATOM 929 C CA . GLU A 1 124 ? -1.986 -11.234 39.572 1.00 84.19 124 GLU A CA 1
ATOM 930 C C . GLU A 1 124 ? -0.983 -12.404 39.534 1.00 84.19 124 GLU A C 1
ATOM 932 O O . GLU A 1 124 ? -0.389 -12.643 38.485 1.00 84.19 124 GLU A O 1
ATOM 937 N N . GLU A 1 125 ? -0.941 -13.247 40.574 1.00 80.75 125 GLU A N 1
ATOM 938 C CA . GLU A 1 125 ? -0.120 -14.478 40.621 1.00 80.75 125 GLU A CA 1
ATOM 939 C C . GLU A 1 125 ? -0.429 -15.452 39.461 1.00 80.75 125 GLU A C 1
ATOM 941 O O . GLU A 1 125 ? 0.465 -16.021 38.828 1.00 80.75 125 GLU A O 1
ATOM 946 N N . VAL A 1 126 ? -1.715 -15.628 39.131 1.00 82.06 126 VAL A N 1
ATOM 947 C CA . VAL A 1 126 ? -2.142 -16.471 38.000 1.00 82.06 126 VAL A CA 1
ATOM 948 C C . VAL A 1 126 ? -1.753 -15.844 36.658 1.00 82.06 126 VAL A C 1
ATOM 950 O O . VAL A 1 126 ? -1.368 -16.567 35.740 1.00 82.06 126 VAL A O 1
ATOM 953 N N . SER A 1 127 ? -1.833 -14.518 36.526 1.00 78.75 127 SER A N 1
ATOM 954 C CA . SER A 1 127 ? -1.443 -13.820 35.297 1.00 78.75 127 SER A CA 1
ATOM 955 C C . SER A 1 127 ? 0.063 -13.886 35.032 1.00 78.75 127 SER A C 1
ATOM 957 O O . SER A 1 127 ? 0.457 -14.090 33.885 1.00 78.75 127 SER A O 1
ATOM 959 N N . GLU A 1 128 ? 0.889 -13.815 36.080 1.00 73.94 128 GLU A N 1
ATOM 960 C CA . GLU A 1 128 ? 2.341 -14.016 35.990 1.00 73.94 128 GLU A CA 1
ATOM 961 C C . GLU A 1 128 ? 2.664 -15.449 35.538 1.00 73.94 128 GLU A C 1
ATOM 963 O O . GLU A 1 128 ? 3.412 -15.644 34.582 1.00 73.94 128 GLU A O 1
ATOM 968 N N . THR A 1 129 ? 1.989 -16.450 36.115 1.00 70.75 129 THR A N 1
ATOM 969 C CA . THR A 1 129 ? 2.162 -17.868 35.741 1.00 70.75 129 THR A CA 1
ATOM 970 C C . THR A 1 129 ? 1.764 -18.155 34.282 1.00 70.75 129 THR A C 1
ATOM 972 O O . THR A 1 129 ? 2.383 -18.982 33.611 1.00 70.75 129 THR A O 1
ATOM 975 N N . ILE A 1 130 ? 0.724 -17.491 33.764 1.00 74.06 130 ILE A N 1
ATOM 976 C CA . ILE A 1 130 ? 0.278 -17.642 32.367 1.00 74.06 130 ILE A CA 1
ATOM 977 C C . ILE A 1 130 ? 1.242 -16.941 31.398 1.00 74.06 130 ILE A C 1
ATOM 979 O O . ILE A 1 130 ? 1.522 -17.485 30.330 1.00 74.06 130 ILE A O 1
ATOM 983 N N . GLY A 1 131 ? 1.766 -15.767 31.767 1.00 63.59 131 GLY A N 1
ATOM 984 C CA . GLY A 1 131 ? 2.753 -15.036 30.969 1.00 63.59 131 GLY A CA 1
ATOM 985 C C . GLY A 1 131 ? 4.066 -15.807 30.815 1.00 63.59 131 GLY A C 1
ATOM 986 O O . GLY A 1 131 ? 4.545 -15.981 29.695 1.00 63.59 131 GLY A O 1
ATOM 987 N N . GLU A 1 132 ? 4.587 -16.373 31.906 1.00 59.84 132 GLU A N 1
ATOM 988 C CA . GLU A 1 132 ? 5.826 -17.167 31.893 1.00 59.84 132 GLU A CA 1
ATOM 989 C C . GLU A 1 132 ? 5.707 -18.463 31.068 1.00 59.84 132 GLU A C 1
ATOM 991 O O . GLU A 1 132 ? 6.690 -18.915 30.480 1.00 59.84 132 GLU A O 1
ATOM 996 N N . HIS A 1 133 ? 4.506 -19.043 30.951 1.00 55.25 133 HIS A N 1
ATOM 997 C CA . HIS A 1 133 ? 4.258 -20.203 30.086 1.00 55.25 133 HIS A CA 1
ATOM 998 C C . HIS A 1 133 ? 4.063 -19.852 28.601 1.00 55.25 133 HIS A C 1
ATOM 1000 O O . HIS A 1 133 ? 4.216 -20.736 27.756 1.00 55.25 133 HIS A O 1
ATOM 1006 N N . SER A 1 134 ? 3.745 -18.597 28.263 1.00 50.00 134 SER A N 1
ATOM 1007 C CA . SER A 1 134 ? 3.574 -18.165 26.866 1.00 50.00 134 SER A CA 1
ATOM 1008 C C . SER A 1 134 ? 4.883 -17.848 26.136 1.00 50.00 134 SER A C 1
ATOM 1010 O O . SER A 1 134 ? 4.927 -17.969 24.915 1.00 50.00 134 SER A O 1
ATOM 1012 N N . ASP A 1 135 ? 5.964 -17.551 26.864 1.00 49.28 135 ASP A N 1
ATOM 1013 C CA . ASP A 1 135 ? 7.286 -17.271 26.277 1.00 49.28 135 ASP A CA 1
ATOM 1014 C C . ASP A 1 135 ? 8.130 -18.542 26.023 1.00 49.28 135 ASP A C 1
ATOM 1016 O O . ASP A 1 135 ? 9.241 -18.465 25.499 1.00 49.28 135 ASP A O 1
ATOM 1020 N N . GLY A 1 136 ? 7.618 -19.727 26.383 1.00 51.12 136 GLY A N 1
ATOM 1021 C CA . GLY A 1 136 ? 8.383 -20.981 26.392 1.00 51.12 136 GLY A CA 1
ATOM 1022 C C . GLY A 1 136 ? 7.994 -22.049 25.365 1.00 51.12 136 GLY A C 1
ATOM 1023 O O . GLY A 1 136 ? 8.606 -23.117 25.376 1.00 51.12 136 GLY A O 1
ATOM 1024 N N . GLN A 1 137 ? 6.994 -21.835 24.501 1.00 47.41 137 GLN A N 1
ATOM 1025 C CA . GLN A 1 137 ? 6.565 -22.883 23.563 1.00 47.41 137 GLN A CA 1
ATOM 1026 C C . GLN A 1 137 ? 5.958 -22.325 22.265 1.00 47.41 137 GLN A C 1
ATOM 1028 O O . GLN A 1 137 ? 4.747 -22.312 22.065 1.00 47.41 137 GLN A O 1
ATOM 1033 N N . MET A 1 138 ? 6.833 -21.902 21.352 1.00 40.97 138 MET A N 1
ATOM 1034 C CA . MET A 1 138 ? 6.555 -21.836 19.911 1.00 40.97 138 MET A CA 1
ATOM 1035 C C . MET A 1 138 ? 7.768 -22.365 19.136 1.00 40.97 138 MET A C 1
ATOM 1037 O O . MET A 1 138 ? 8.365 -21.655 18.341 1.00 40.97 138 MET A O 1
ATOM 1041 N N . ASP A 1 139 ? 8.127 -23.621 19.391 1.00 47.97 139 ASP A N 1
ATOM 1042 C CA . ASP A 1 139 ? 8.927 -24.434 18.473 1.00 47.97 139 ASP A CA 1
ATOM 1043 C C . ASP A 1 139 ? 8.100 -25.689 18.154 1.00 47.97 139 ASP A C 1
ATOM 1045 O O . ASP A 1 139 ? 8.310 -26.759 18.724 1.00 47.97 139 ASP A O 1
ATOM 1049 N N . GLU A 1 140 ? 7.103 -25.552 17.276 1.00 43.69 140 GLU A N 1
ATOM 1050 C CA . GLU A 1 140 ? 6.648 -26.685 16.467 1.00 43.69 140 GLU A CA 1
ATOM 1051 C C . GLU A 1 140 ? 7.178 -26.493 15.047 1.00 43.69 140 GLU A C 1
ATOM 1053 O O . GLU A 1 140 ? 6.705 -25.682 14.254 1.00 43.69 140 GLU A O 1
ATOM 1058 N N . GLU A 1 141 ? 8.241 -27.243 14.785 1.00 46.25 141 GLU A N 1
ATOM 1059 C CA . GLU A 1 141 ? 8.856 -27.494 13.494 1.00 46.25 141 GLU A CA 1
ATOM 1060 C C . GLU A 1 141 ? 7.812 -28.138 12.558 1.00 46.25 141 GLU A C 1
ATOM 1062 O O . GLU A 1 141 ? 7.519 -29.331 12.656 1.00 46.25 141 GLU A O 1
ATOM 1067 N N . GLU A 1 142 ? 7.214 -27.360 11.649 1.00 46.66 142 GLU A N 1
ATOM 1068 C CA . GLU A 1 142 ? 6.458 -27.936 10.532 1.00 46.66 142 GLU A CA 1
ATOM 1069 C C . GLU A 1 142 ? 7.424 -28.735 9.635 1.00 46.66 142 GLU A C 1
ATOM 1071 O O . GLU A 1 142 ? 8.425 -28.186 9.157 1.00 46.66 142 GLU A O 1
ATOM 1076 N N . PRO A 1 143 ? 7.160 -30.025 9.350 1.00 48.12 143 PRO A N 1
ATOM 1077 C CA . PRO A 1 143 ? 8.005 -30.778 8.440 1.00 48.12 143 PRO A CA 1
ATOM 1078 C C . PRO A 1 143 ? 7.819 -30.258 7.003 1.00 48.12 143 PRO A C 1
ATOM 1080 O O . PRO A 1 143 ? 6.694 -29.962 6.587 1.00 48.12 143 PRO A O 1
ATOM 1083 N N . PRO A 1 144 ? 8.888 -30.193 6.190 1.00 41.66 144 PRO A N 1
ATOM 1084 C CA . PRO A 1 144 ? 8.800 -29.667 4.837 1.00 41.66 144 PRO A CA 1
ATOM 1085 C C . PRO A 1 144 ? 7.943 -30.578 3.952 1.00 41.66 144 PRO A C 1
ATOM 1087 O O . PRO A 1 144 ? 8.239 -31.762 3.760 1.00 41.66 144 PRO A O 1
ATOM 1090 N N . ILE A 1 145 ? 6.902 -30.000 3.350 1.00 43.16 145 ILE A N 1
ATOM 1091 C CA . ILE A 1 145 ? 6.129 -30.619 2.273 1.00 43.16 145 ILE A CA 1
ATOM 1092 C C . ILE A 1 145 ? 7.051 -30.747 1.051 1.00 43.16 145 ILE A C 1
ATOM 1094 O O . ILE A 1 145 ? 7.280 -29.791 0.311 1.00 43.16 145 ILE A O 1
ATOM 1098 N N . GLN A 1 146 ? 7.597 -31.944 0.832 1.00 41.41 146 GLN A N 1
ATOM 1099 C CA . GLN A 1 146 ? 8.338 -32.269 -0.385 1.00 41.41 146 GLN A CA 1
ATOM 1100 C C . GLN A 1 146 ? 7.365 -32.363 -1.566 1.00 41.41 146 GLN A C 1
ATOM 1102 O O . GLN A 1 146 ? 6.637 -33.343 -1.719 1.00 41.41 146 GLN A O 1
ATOM 1107 N N . THR A 1 147 ? 7.361 -31.351 -2.431 1.00 42.88 147 THR A N 1
ATOM 1108 C CA . THR A 1 147 ? 6.742 -31.440 -3.757 1.00 42.88 147 THR A CA 1
ATOM 1109 C C . THR A 1 147 ? 7.772 -31.973 -4.754 1.00 42.88 147 THR A C 1
ATOM 1111 O O . THR A 1 147 ? 8.439 -31.227 -5.465 1.00 42.88 147 THR A O 1
ATOM 1114 N N . GLU A 1 148 ? 7.920 -33.300 -4.821 1.00 43.09 148 GLU A N 1
ATOM 1115 C CA . GLU A 1 148 ? 8.624 -33.949 -5.932 1.00 43.09 148 GLU A CA 1
ATOM 1116 C C . GLU A 1 148 ? 7.780 -33.838 -7.212 1.00 43.09 148 GLU A C 1
ATOM 1118 O O . GLU A 1 148 ? 6.966 -34.704 -7.542 1.00 43.09 148 GLU A O 1
ATOM 1123 N N . ILE A 1 149 ? 7.978 -32.762 -7.973 1.00 46.47 149 ILE A N 1
ATOM 1124 C CA . ILE A 1 149 ? 7.490 -32.675 -9.350 1.00 46.47 149 ILE A CA 1
ATOM 1125 C C . ILE A 1 149 ? 8.433 -33.515 -10.215 1.00 46.47 149 ILE A C 1
ATOM 1127 O O . ILE A 1 149 ? 9.473 -33.057 -10.687 1.00 46.47 149 ILE A O 1
ATOM 1131 N N . LYS A 1 150 ? 8.090 -34.792 -10.393 1.00 40.62 150 LYS A N 1
ATOM 1132 C CA . LYS A 1 150 ? 8.817 -35.709 -11.272 1.00 40.62 150 LYS A CA 1
ATOM 1133 C C . LYS A 1 150 ? 8.663 -35.262 -12.725 1.00 40.62 150 LYS A C 1
ATOM 1135 O O . LYS A 1 150 ? 7.674 -35.571 -13.388 1.00 40.62 150 LYS A O 1
ATOM 1140 N N . THR A 1 151 ? 9.681 -34.585 -13.242 1.00 45.78 151 THR A N 1
ATOM 1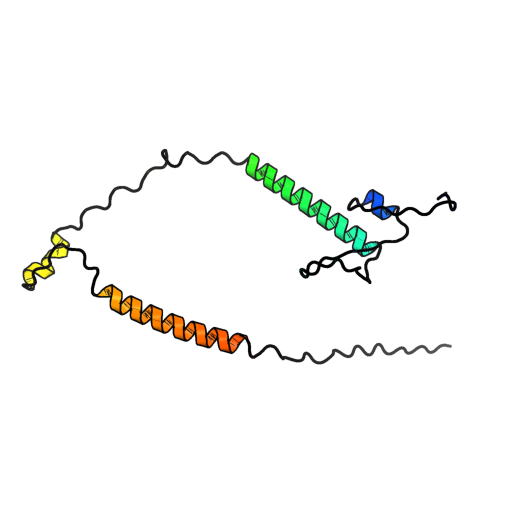141 C CA . THR A 1 151 ? 9.937 -34.500 -14.676 1.00 45.78 151 THR A CA 1
ATOM 1142 C C . THR A 1 151 ? 10.119 -35.917 -15.222 1.00 45.78 151 THR A C 1
ATOM 1144 O O . THR A 1 151 ? 11.048 -36.645 -14.871 1.00 45.78 151 THR A O 1
ATOM 1147 N N . LYS A 1 152 ? 9.210 -36.341 -16.101 1.00 45.03 152 LYS A N 1
ATOM 1148 C CA . LYS A 1 152 ? 9.492 -37.414 -17.053 1.00 45.03 152 LYS A CA 1
ATOM 1149 C C . LYS A 1 152 ? 9.147 -36.933 -18.449 1.00 45.03 152 LYS A C 1
ATOM 1151 O O . LYS A 1 152 ? 8.086 -37.212 -18.993 1.00 45.03 152 LYS A O 1
ATOM 1156 N N . GLU A 1 153 ? 10.108 -36.220 -19.010 1.00 50.56 153 GLU A N 1
ATOM 1157 C CA . GLU A 1 153 ? 10.322 -36.173 -20.443 1.00 50.56 153 GLU A CA 1
ATOM 1158 C C . GLU A 1 153 ? 10.754 -37.570 -20.928 1.00 50.56 153 GLU A C 1
ATOM 1160 O O . GLU A 1 153 ? 11.669 -38.183 -20.373 1.00 50.56 153 GLU A O 1
ATOM 1165 N N . ARG A 1 154 ? 10.050 -38.090 -21.933 1.00 44.62 154 ARG A N 1
ATOM 1166 C CA . ARG A 1 154 ? 10.527 -38.995 -22.997 1.00 44.62 154 ARG A CA 1
ATOM 1167 C C . ARG A 1 154 ? 9.383 -39.033 -24.017 1.00 44.62 154 ARG A C 1
ATOM 1169 O O . ARG A 1 154 ? 8.325 -39.554 -23.690 1.00 44.62 154 ARG A O 1
ATOM 1176 N N . ALA A 1 155 ? 9.417 -38.260 -25.099 1.00 45.19 155 ALA A N 1
ATOM 1177 C CA . ALA A 1 155 ? 10.298 -38.344 -26.269 1.00 45.19 155 ALA A CA 1
ATOM 1178 C C . ALA A 1 155 ? 10.071 -39.620 -27.102 1.00 45.19 155 ALA A C 1
ATOM 1180 O O . ALA A 1 155 ? 10.243 -40.724 -26.585 1.00 45.19 155 ALA A O 1
ATOM 1181 N N . SER A 1 156 ? 9.825 -39.371 -28.400 1.00 40.25 156 SER A N 1
ATOM 1182 C CA . SER A 1 156 ? 9.596 -40.274 -29.550 1.00 40.25 156 SER A CA 1
ATOM 1183 C C . SER A 1 156 ? 8.182 -40.808 -29.744 1.00 40.25 156 SER A C 1
ATOM 1185 O O . SER A 1 156 ? 7.738 -41.653 -28.941 1.00 40.25 156 SER A O 1
#

pLDDT: mean 76.31, std 18.82, range [40.25, 96.06]

Secondary structure (DSSP, 8-state):
---TT---------HHHHHH-S---EEEE-SSS-EEEETT--HHHHHHHHHHHHHHHHHHHHHHHHHHHSPPPPPTTTSPPPPPPPPPPHHHHHHHHHHT----SS---SHHHHHHHHHHHHHHHHHHHHHHHHSS-----PPP------------